Protein AF-A0AAD9B077-F1 (afdb_monomer)

Solvent-accessible surface area (backbone atoms only — not comparable to full-atom values): 6972 Å² total; per-resid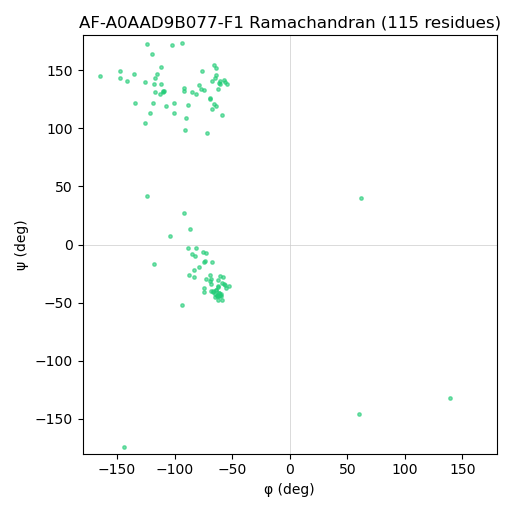ue (Å²): 143,66,76,71,60,68,63,50,51,61,56,52,50,54,55,53,58,60,60,71,69,58,76,75,73,78,82,75,63,82,69,50,85,52,94,64,16,47,59,31,42,51,54,46,48,41,51,50,50,46,76,70,44,92,56,69,49,24,44,37,79,72,44,77,80,40,64,47,77,44,81,50,101,92,52,56,50,57,39,40,30,36,34,31,34,26,26,70,36,43,50,88,45,86,68,55,50,88,81,40,54,72,38,51,68,92,75,67,43,55,75,44,81,47,76,49,112

Foldseek 3Di:
DVVVVVVVVVVVVVVVVVVVPQPDDPDQDDQALDPCNQVSVLVVVLQVCLVPDPWFARKDFDDFPDWDWAADPPGTDIKTWTKIKGFPHISPRSDDSVPTHGDDVVNVIDIDTDIDD

Sequence (117 aa):
MYLSIMKGLPTLLLLCSTALLCSAAPAVEPVTCSEDGGAAAARMAAHHIDENHDHGYKFKLSEIKGNKVEKVDDGCEIELQLELMETKCHNINPMHFEDCMIREETDRAVMANCSLG

InterPro domains:
  IPR046350 Cystatin superfamily [SSF54403] (29-115)
  IPR050735 Kininogen/Fetuin/Histidine-rich Glycoprotein [PTHR13814] (6-115)

Structure (mmCIF, N/CA/C/O backbone):
data_AF-A0AAD9B077-F1
#
_entry.id   AF-A0AAD9B077-F1
#
loop_
_atom_site.group_PDB
_atom_site.id
_atom_site.type_symbol
_atom_site.label_atom_id
_atom_site.label_alt_id
_atom_site.label_comp_id
_atom_site.label_asym_id
_atom_site.label_entity_id
_atom_site.label_seq_id
_atom_site.pdbx_PDB_ins_code
_atom_site.Cartn_x
_atom_site.Cartn_y
_atom_site.Cartn_z
_atom_site.occupancy
_atom_site.B_iso_or_equiv
_atom_site.auth_seq_id
_atom_site.auth_comp_id
_atom_site.auth_asym_id
_atom_site.auth_atom_id
_atom_site.pdbx_PDB_model_num
ATOM 1 N N . MET A 1 1 ? 23.500 -51.661 2.114 1.00 43.94 1 MET A N 1
ATOM 2 C CA . MET A 1 1 ? 22.444 -50.848 2.759 1.00 43.94 1 MET A CA 1
ATOM 3 C C . MET A 1 1 ? 22.912 -49.420 3.115 1.00 43.94 1 MET A C 1
ATOM 5 O O . MET A 1 1 ? 22.383 -48.832 4.035 1.00 43.94 1 MET A O 1
ATOM 9 N N . TYR A 1 2 ? 23.863 -48.820 2.382 1.00 49.66 2 TYR A N 1
ATOM 10 C CA . TYR A 1 2 ? 24.242 -47.395 2.541 1.00 49.66 2 TYR A CA 1
ATOM 11 C C . TYR A 1 2 ? 23.989 -46.567 1.266 1.00 49.66 2 TYR A C 1
ATOM 13 O O . TYR A 1 2 ? 23.904 -45.345 1.311 1.00 49.66 2 TYR A O 1
ATOM 21 N N . LEU A 1 3 ? 23.805 -47.233 0.119 1.00 46.50 3 LEU A N 1
ATOM 22 C CA . LEU A 1 3 ? 23.712 -46.592 -1.195 1.00 46.50 3 LEU A CA 1
ATOM 23 C C . LEU A 1 3 ? 22.337 -45.953 -1.487 1.00 46.50 3 LEU A C 1
ATOM 25 O O . LEU A 1 3 ? 22.243 -45.082 -2.345 1.00 46.50 3 LEU A O 1
ATOM 29 N N . SER A 1 4 ? 21.279 -46.350 -0.768 1.00 50.38 4 SER A N 1
ATOM 30 C CA . SER A 1 4 ? 19.931 -45.770 -0.921 1.00 50.38 4 SER A CA 1
ATOM 31 C C . SER A 1 4 ? 19.738 -44.473 -0.127 1.00 50.38 4 SER A C 1
ATOM 33 O O . SER A 1 4 ? 18.891 -43.665 -0.488 1.00 50.38 4 SER A O 1
ATOM 35 N N . ILE A 1 5 ? 20.542 -44.242 0.919 1.00 53.31 5 ILE A N 1
ATOM 36 C CA . ILE A 1 5 ? 20.448 -43.047 1.778 1.00 53.31 5 ILE A CA 1
ATOM 37 C C . ILE A 1 5 ? 21.007 -41.815 1.042 1.00 53.31 5 ILE A C 1
ATOM 39 O O . ILE A 1 5 ? 20.436 -40.730 1.105 1.00 53.31 5 ILE A O 1
ATOM 43 N N . MET A 1 6 ? 22.073 -41.992 0.252 1.00 55.28 6 MET A N 1
ATOM 44 C CA . MET A 1 6 ? 22.747 -40.895 -0.464 1.00 55.28 6 MET A CA 1
ATOM 45 C C . MET A 1 6 ? 21.974 -40.346 -1.673 1.00 55.28 6 MET A C 1
ATOM 47 O O . MET A 1 6 ? 22.317 -39.279 -2.168 1.00 55.28 6 MET A O 1
ATOM 51 N N . LYS A 1 7 ? 20.944 -41.052 -2.163 1.00 55.19 7 LYS A N 1
ATOM 52 C CA . LYS A 1 7 ? 20.111 -40.592 -3.290 1.00 55.19 7 LYS A CA 1
ATOM 53 C C . LYS A 1 7 ? 18.934 -39.719 -2.858 1.00 55.19 7 LYS A C 1
ATOM 55 O O . LYS A 1 7 ? 18.495 -38.901 -3.652 1.00 55.19 7 LYS A O 1
ATOM 60 N N . GLY A 1 8 ? 18.453 -39.874 -1.623 1.00 54.88 8 GLY A N 1
ATOM 61 C CA . GLY A 1 8 ? 17.372 -39.047 -1.072 1.00 54.88 8 GLY A CA 1
ATOM 62 C C . GLY A 1 8 ? 17.859 -37.714 -0.505 1.00 54.88 8 GLY A C 1
ATOM 63 O O . GLY A 1 8 ? 17.123 -36.735 -0.533 1.00 54.88 8 GLY A O 1
ATOM 64 N N . LEU A 1 9 ? 19.113 -37.654 -0.043 1.00 60.12 9 LEU A N 1
ATOM 65 C CA . LEU A 1 9 ? 19.728 -36.445 0.506 1.00 60.12 9 LEU A CA 1
ATOM 66 C C . LEU A 1 9 ? 19.769 -35.255 -0.479 1.00 60.12 9 LEU A C 1
ATOM 68 O O . LEU A 1 9 ? 19.347 -34.173 -0.079 1.00 60.12 9 LEU A O 1
ATOM 72 N N . PRO A 1 10 ? 20.205 -35.399 -1.750 1.00 62.78 10 PRO A N 1
ATOM 73 C CA . PRO A 1 10 ? 20.200 -34.279 -2.692 1.00 62.78 10 PRO A CA 1
ATOM 74 C C . PRO A 1 10 ? 18.782 -33.842 -3.076 1.00 62.78 10 PRO A C 1
ATOM 76 O O . PRO A 1 10 ? 18.544 -32.653 -3.252 1.00 62.78 10 PRO A O 1
ATOM 79 N N . THR A 1 11 ? 17.825 -34.772 -3.161 1.00 63.56 11 THR A N 1
ATOM 80 C CA . THR A 1 11 ? 16.416 -34.455 -3.448 1.00 63.56 11 THR A CA 1
ATOM 81 C C . THR A 1 11 ? 15.763 -33.704 -2.287 1.00 63.56 11 THR A C 1
ATOM 83 O O . THR A 1 11 ? 15.040 -32.737 -2.509 1.00 63.56 11 THR A O 1
ATOM 86 N N . LEU A 1 12 ? 16.065 -34.106 -1.049 1.00 60.75 12 LEU A N 1
ATOM 87 C CA . LEU A 1 12 ? 15.615 -33.430 0.167 1.00 60.75 12 LEU A CA 1
ATOM 88 C C . LEU A 1 12 ? 16.241 -32.033 0.300 1.00 60.75 12 LEU A C 1
ATOM 90 O O . LEU A 1 12 ? 15.542 -31.082 0.636 1.00 60.75 12 LEU A O 1
ATOM 94 N N . LEU A 1 13 ? 17.532 -31.894 -0.023 1.00 62.56 13 LEU A N 1
ATOM 95 C CA . LEU A 1 13 ? 18.219 -30.601 -0.068 1.00 62.56 13 LEU A CA 1
ATOM 96 C C . LEU A 1 13 ? 17.596 -29.664 -1.114 1.00 62.56 13 LEU A C 1
ATOM 98 O O . LEU A 1 13 ? 17.336 -28.511 -0.790 1.00 62.56 13 LEU A O 1
ATOM 102 N N . LEU A 1 14 ? 17.284 -30.160 -2.320 1.00 61.06 14 LEU A N 1
ATOM 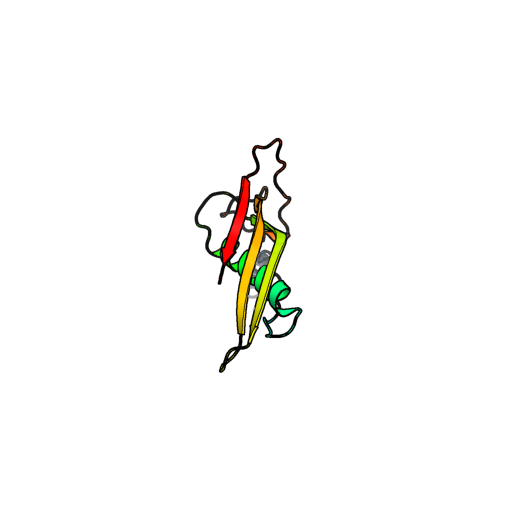103 C CA . LEU A 1 14 ? 16.607 -29.378 -3.366 1.00 61.06 14 LEU A CA 1
ATOM 104 C C . LEU A 1 14 ? 15.217 -28.882 -2.927 1.00 61.06 14 LEU A C 1
ATOM 106 O O . LEU A 1 14 ? 14.888 -27.720 -3.151 1.00 61.06 14 LEU A O 1
ATOM 110 N N . LEU A 1 15 ? 14.422 -29.735 -2.274 1.00 60.62 15 LEU A N 1
ATOM 111 C CA . LEU A 1 15 ? 13.099 -29.370 -1.747 1.00 60.62 15 LEU A CA 1
ATOM 112 C C . LEU A 1 15 ? 13.196 -28.338 -0.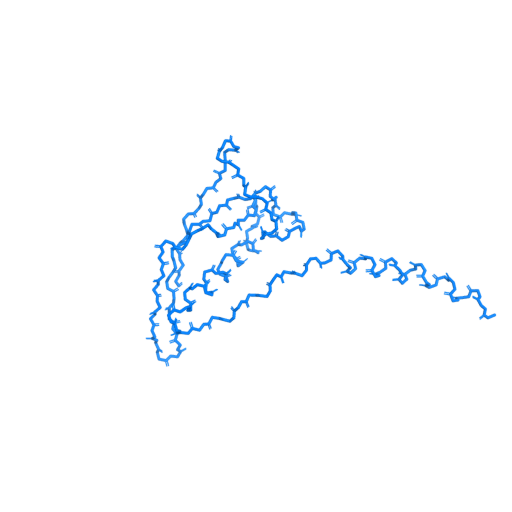607 1.00 60.62 15 LEU A C 1
ATOM 114 O O . LEU A 1 15 ? 12.420 -27.382 -0.566 1.00 60.62 15 LEU A O 1
ATOM 118 N N . CYS A 1 16 ? 14.185 -28.467 0.285 1.00 60.22 16 CYS A N 1
ATOM 119 C CA . CYS A 1 16 ? 14.451 -27.464 1.322 1.00 60.22 16 CYS A CA 1
ATOM 120 C C . CYS A 1 16 ? 14.873 -26.112 0.732 1.00 60.22 16 CYS A C 1
ATOM 122 O O . CYS A 1 16 ? 14.423 -25.075 1.218 1.00 60.22 16 CYS A O 1
ATOM 124 N N . SER A 1 17 ? 15.688 -26.102 -0.330 1.00 59.22 17 SER A N 1
ATOM 125 C CA . SER A 1 17 ? 16.069 -24.863 -1.016 1.00 59.22 17 SER A CA 1
ATOM 126 C C . SER A 1 17 ? 14.861 -24.145 -1.618 1.00 59.22 17 SER A C 1
ATOM 128 O O . SER A 1 17 ? 14.801 -22.926 -1.534 1.00 59.22 17 SER A O 1
ATOM 130 N N . THR A 1 18 ? 13.866 -24.865 -2.153 1.00 55.34 18 THR A N 1
ATOM 131 C CA . THR A 1 18 ? 12.641 -24.226 -2.670 1.00 55.34 18 THR A CA 1
ATOM 132 C C . THR A 1 18 ? 11.760 -23.619 -1.577 1.00 55.34 18 THR A C 1
ATOM 134 O O . THR A 1 18 ? 11.134 -22.592 -1.815 1.00 55.34 18 THR A O 1
ATOM 137 N N . ALA A 1 19 ? 11.748 -24.191 -0.368 1.00 57.19 19 ALA A N 1
ATOM 138 C CA . ALA A 1 19 ? 10.962 -23.658 0.750 1.00 57.19 19 ALA A CA 1
ATOM 139 C C . ALA A 1 19 ? 11.558 -22.358 1.331 1.00 57.19 19 ALA A C 1
ATOM 141 O O . ALA A 1 19 ? 10.820 -21.503 1.807 1.00 57.19 19 ALA A O 1
ATOM 142 N N . LEU A 1 20 ? 12.884 -22.189 1.259 1.00 55.56 20 LEU A N 1
ATOM 143 C CA . LEU A 1 20 ? 13.601 -21.004 1.756 1.00 55.56 20 LEU A CA 1
ATOM 144 C C . LEU A 1 20 ? 13.441 -19.753 0.875 1.00 55.56 20 LEU A C 1
ATOM 146 O O . LEU A 1 20 ? 13.758 -18.661 1.335 1.00 55.56 20 LEU A O 1
ATOM 150 N N . LEU A 1 21 ? 12.960 -19.889 -0.368 1.00 54.66 21 LEU A N 1
ATOM 151 C CA . LEU A 1 21 ? 12.634 -18.747 -1.235 1.00 54.66 21 LEU A CA 1
ATOM 152 C C . LEU A 1 21 ? 11.194 -18.245 -1.064 1.00 54.66 21 LEU A C 1
ATOM 154 O O . LEU A 1 21 ? 10.824 -17.254 -1.694 1.00 54.66 21 LEU A O 1
ATOM 158 N N . CYS A 1 22 ? 10.379 -18.890 -0.225 1.00 54.66 22 CYS A N 1
ATOM 159 C CA . CYS A 1 22 ? 9.090 -18.328 0.152 1.00 54.66 22 CYS A CA 1
ATOM 160 C C . CYS A 1 22 ? 9.356 -17.146 1.091 1.00 54.66 22 CYS A C 1
ATOM 162 O O . CYS A 1 22 ? 9.568 -17.336 2.287 1.00 54.66 22 CYS A O 1
ATOM 164 N N . SER A 1 23 ? 9.378 -15.929 0.542 1.00 58.50 23 SER A N 1
ATOM 165 C CA . SER A 1 23 ? 9.263 -14.729 1.367 1.00 58.50 23 SER A CA 1
ATOM 166 C C . SER A 1 23 ? 7.932 -14.835 2.104 1.00 58.50 23 SER A C 1
ATOM 168 O O . SER A 1 23 ? 6.875 -14.860 1.472 1.00 58.50 23 SER A O 1
ATOM 170 N N . ALA A 1 24 ? 7.975 -15.018 3.423 1.00 61.16 24 ALA A N 1
ATOM 171 C CA . ALA A 1 24 ? 6.770 -14.939 4.224 1.00 61.16 24 ALA A CA 1
ATOM 172 C C . ALA A 1 24 ? 6.324 -13.478 4.186 1.00 61.16 24 ALA A C 1
ATOM 174 O O . ALA A 1 24 ? 7.068 -12.605 4.634 1.00 61.16 24 ALA A O 1
ATOM 175 N N . ALA A 1 25 ? 5.142 -13.219 3.623 1.00 64.81 25 ALA A N 1
ATOM 176 C CA . ALA A 1 25 ? 4.533 -11.907 3.741 1.00 64.81 25 ALA A CA 1
ATOM 177 C C . ALA A 1 25 ? 4.434 -11.550 5.239 1.00 64.81 25 ALA A C 1
ATOM 179 O O . ALA A 1 25 ? 4.140 -12.430 6.063 1.00 64.81 25 ALA A O 1
ATOM 180 N N . PRO A 1 26 ? 4.738 -10.302 5.618 1.00 67.94 26 PRO A N 1
ATOM 181 C CA . PRO A 1 26 ? 4.607 -9.848 6.989 1.00 67.94 26 PRO A CA 1
ATOM 182 C C . PRO A 1 26 ? 3.171 -10.060 7.472 1.00 67.94 26 PRO A C 1
ATOM 184 O O . PRO A 1 26 ? 2.205 -9.875 6.734 1.00 67.94 26 PRO A O 1
ATOM 187 N N . ALA A 1 27 ? 3.028 -10.493 8.725 1.00 71.31 27 ALA A N 1
ATOM 188 C CA . ALA A 1 27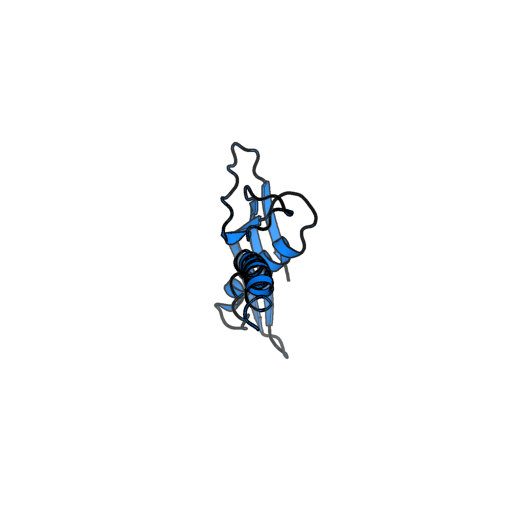 ? 1.714 -10.723 9.305 1.00 71.31 27 ALA A CA 1
ATOM 189 C C . ALA A 1 27 ? 0.961 -9.391 9.423 1.00 71.31 27 ALA A C 1
ATOM 191 O O . ALA A 1 27 ? 1.422 -8.474 10.105 1.00 71.31 27 ALA A O 1
ATOM 192 N N . VAL A 1 28 ? -0.203 -9.300 8.778 1.00 78.44 28 VAL A N 1
ATOM 193 C CA . VAL A 1 28 ? -1.094 -8.145 8.911 1.00 78.44 28 VAL A CA 1
ATOM 194 C C . VAL A 1 28 ? -1.675 -8.138 10.325 1.00 78.44 28 VAL A C 1
ATOM 196 O O . VAL A 1 28 ? -2.227 -9.136 10.792 1.00 78.44 28 VAL A O 1
ATOM 199 N N . GLU A 1 29 ? -1.524 -7.016 11.024 1.00 85.56 29 GLU A N 1
ATOM 200 C CA . GLU A 1 29 ? -2.057 -6.848 12.375 1.00 85.56 29 GLU A CA 1
ATOM 201 C C . GLU A 1 29 ? -3.599 -6.918 12.387 1.00 85.56 29 GLU A C 1
ATOM 203 O O . GLU A 1 29 ? -4.241 -6.455 11.438 1.00 85.56 29 GLU A O 1
ATOM 208 N N . PRO A 1 30 ? -4.221 -7.464 13.450 1.00 88.44 30 PRO A N 1
ATOM 209 C CA . PRO A 1 30 ? -5.676 -7.502 13.563 1.00 88.44 30 PRO A CA 1
ATOM 210 C C . PRO A 1 30 ? -6.290 -6.099 13.557 1.00 88.44 30 PRO A C 1
ATOM 212 O O . PRO A 1 30 ? -5.807 -5.200 14.243 1.00 88.44 30 PRO A O 1
ATOM 215 N N . VAL A 1 31 ? -7.400 -5.932 12.839 1.00 92.19 31 VAL A N 1
ATOM 216 C CA . VAL A 1 31 ? -8.183 -4.690 12.858 1.00 92.19 31 VAL A CA 1
ATOM 217 C C . VAL A 1 31 ? -9.093 -4.679 14.080 1.00 92.19 31 VAL A C 1
ATOM 219 O O . VAL A 1 31 ? -9.826 -5.634 14.340 1.00 92.19 31 VAL A O 1
ATOM 222 N N . THR A 1 32 ? -9.046 -3.584 14.829 1.00 92.19 32 THR A N 1
ATOM 223 C CA . THR A 1 32 ? -9.860 -3.340 16.021 1.00 92.19 32 THR A CA 1
ATOM 224 C C . THR A 1 32 ? -10.724 -2.095 15.830 1.00 92.19 32 THR A C 1
ATOM 226 O O . THR A 1 32 ? -10.459 -1.260 14.974 1.00 92.19 32 THR A O 1
ATOM 229 N N . CYS A 1 33 ? -11.747 -1.931 16.669 1.00 92.56 33 CYS A N 1
ATOM 230 C CA . CYS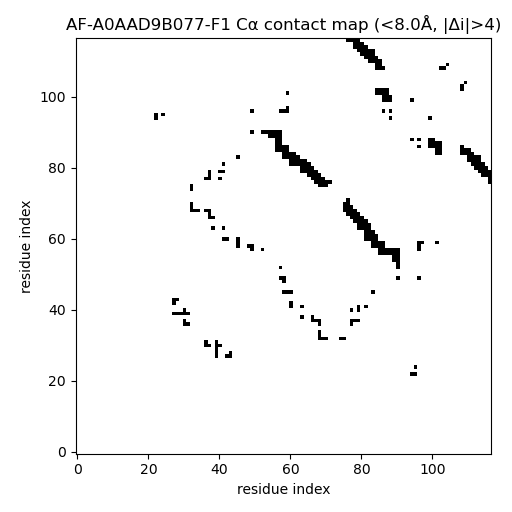 A 1 33 ? -12.604 -0.737 16.676 1.00 92.56 33 CYS A CA 1
ATOM 231 C C . CYS A 1 33 ? -12.118 0.352 17.649 1.00 92.56 33 CYS A C 1
ATOM 233 O O . CYS A 1 33 ? -12.923 1.097 18.221 1.00 92.56 33 CYS A O 1
ATOM 235 N N . SER A 1 34 ? -10.813 0.385 17.914 1.00 88.44 34 SER A N 1
ATOM 236 C CA . SER A 1 34 ? -10.133 1.436 18.676 1.00 88.44 34 SER A CA 1
ATOM 237 C C . SER A 1 34 ? -9.574 2.510 17.738 1.00 88.44 34 SER A C 1
ATOM 239 O O . SER A 1 34 ? -9.653 2.385 16.519 1.00 88.44 34 SER A O 1
ATOM 241 N N . GLU A 1 35 ? -9.042 3.598 18.298 1.00 76.88 35 GLU A N 1
ATOM 242 C CA . GLU A 1 35 ? -8.527 4.742 17.524 1.00 76.88 35 GLU A CA 1
ATOM 243 C C . GLU A 1 35 ? -7.376 4.363 16.569 1.00 76.88 35 GLU A C 1
ATOM 245 O O . GLU A 1 35 ? -7.200 4.983 15.526 1.00 76.88 35 GLU A O 1
ATOM 250 N N . ASP A 1 36 ? -6.618 3.312 16.885 1.00 84.50 36 ASP A N 1
ATOM 251 C CA . ASP A 1 36 ? -5.557 2.731 16.053 1.00 84.50 36 ASP A CA 1
ATOM 252 C C . ASP A 1 36 ? -6.070 1.765 14.968 1.00 84.50 36 ASP A C 1
ATOM 254 O O . ASP A 1 36 ? -5.322 1.412 14.049 1.00 84.50 36 ASP A O 1
ATOM 258 N N . GLY A 1 37 ? -7.354 1.397 15.015 1.00 90.81 37 GLY A N 1
ATOM 259 C CA . GLY A 1 37 ? -8.005 0.496 14.066 1.00 90.81 37 GLY A CA 1
ATOM 260 C C . GLY A 1 37 ? -7.874 0.944 12.614 1.00 90.81 37 GLY A C 1
ATOM 261 O O . GLY A 1 37 ? -7.625 0.125 11.731 1.00 90.81 37 GLY A O 1
ATOM 262 N N . GLY A 1 38 ? -7.936 2.258 12.371 1.00 93.38 38 GLY A N 1
ATOM 263 C CA . GLY A 1 38 ? -7.757 2.837 11.039 1.00 93.38 38 GLY A CA 1
ATOM 264 C C . GLY A 1 38 ? -6.372 2.568 10.441 1.00 93.38 38 GLY A C 1
ATOM 265 O O . GLY A 1 38 ? -6.255 2.322 9.243 1.00 93.38 38 GLY A O 1
ATOM 266 N N . ALA A 1 39 ? -5.316 2.544 11.259 1.00 93.56 39 ALA A N 1
ATOM 267 C CA . ALA A 1 39 ? -3.963 2.270 10.776 1.00 93.56 39 ALA A CA 1
ATOM 268 C C . ALA A 1 39 ? -3.765 0.784 10.435 1.00 93.56 39 ALA A C 1
ATOM 270 O O . ALA A 1 39 ? -3.147 0.467 9.416 1.00 93.56 39 ALA A O 1
ATOM 271 N N . ALA A 1 40 ? -4.303 -0.122 11.259 1.00 93.75 40 ALA A N 1
ATOM 272 C CA . ALA A 1 40 ? -4.307 -1.555 10.958 1.00 93.75 40 ALA A CA 1
ATOM 273 C C . ALA A 1 40 ? -5.122 -1.846 9.688 1.00 93.75 40 ALA A C 1
ATOM 275 O O . ALA A 1 40 ? -4.653 -2.559 8.799 1.00 93.75 40 ALA A O 1
ATOM 276 N N . ALA A 1 41 ? -6.291 -1.211 9.551 1.00 95.06 41 ALA A N 1
ATOM 277 C CA . ALA A 1 41 ? -7.143 -1.340 8.376 1.00 95.06 41 ALA A CA 1
ATOM 278 C C . ALA A 1 41 ? -6.461 -0.791 7.115 1.00 95.06 41 ALA A C 1
ATOM 280 O O . ALA A 1 41 ? -6.532 -1.423 6.068 1.00 95.06 41 ALA A O 1
ATOM 281 N N . ALA A 1 42 ? -5.727 0.322 7.207 1.00 95.44 42 ALA A N 1
ATOM 282 C CA . ALA A 1 42 ? -4.951 0.859 6.089 1.00 95.44 42 ALA A CA 1
ATOM 283 C C . ALA A 1 42 ? -3.856 -0.101 5.600 1.00 95.44 42 ALA A C 1
ATOM 285 O O . ALA A 1 42 ? -3.682 -0.264 4.392 1.00 95.44 42 ALA A O 1
ATOM 286 N N . ARG A 1 43 ? -3.137 -0.769 6.514 1.00 94.25 43 ARG A N 1
ATOM 287 C CA . ARG A 1 43 ? -2.143 -1.797 6.148 1.00 94.25 43 ARG A CA 1
ATOM 288 C C . ARG A 1 43 ? -2.802 -3.007 5.492 1.00 94.25 43 ARG A C 1
ATOM 290 O O . ARG A 1 43 ? -2.338 -3.462 4.451 1.00 94.25 43 ARG A O 1
ATOM 297 N N . MET A 1 44 ? -3.905 -3.481 6.068 1.00 94.19 44 MET A N 1
ATOM 298 C CA . MET A 1 44 ? -4.695 -4.576 5.506 1.00 94.19 44 MET A CA 1
ATOM 299 C C . MET A 1 44 ? -5.224 -4.240 4.109 1.00 94.19 44 MET A C 1
ATOM 301 O O . MET A 1 44 ? -5.120 -5.055 3.198 1.00 94.19 44 MET A O 1
ATOM 305 N N . ALA A 1 45 ? -5.736 -3.024 3.925 1.00 95.12 45 ALA A N 1
ATOM 306 C CA . ALA A 1 45 ? -6.220 -2.530 2.647 1.00 95.12 45 ALA A CA 1
ATOM 307 C C . ALA A 1 45 ? -5.102 -2.450 1.601 1.00 95.12 45 ALA A C 1
ATOM 309 O O . ALA A 1 45 ? -5.299 -2.885 0.472 1.00 95.12 45 ALA A O 1
ATOM 310 N N . ALA A 1 46 ? -3.921 -1.943 1.968 1.00 94.69 46 ALA A N 1
ATOM 311 C CA . ALA A 1 46 ? -2.772 -1.899 1.066 1.00 94.69 46 ALA A CA 1
ATOM 312 C C . ALA A 1 46 ? -2.334 -3.306 0.626 1.00 94.69 46 ALA A C 1
ATOM 314 O O . ALA A 1 46 ? -2.085 -3.516 -0.559 1.00 94.69 46 ALA A O 1
ATOM 315 N N . HIS A 1 47 ? -2.314 -4.272 1.552 1.00 94.12 47 HIS A N 1
ATOM 316 C CA . HIS A 1 47 ? -2.025 -5.673 1.237 1.00 94.12 47 HIS A CA 1
ATOM 317 C C . HIS A 1 47 ? -3.068 -6.263 0.282 1.00 94.12 47 HIS A C 1
ATOM 319 O O . HIS A 1 47 ? -2.712 -6.832 -0.743 1.00 94.12 47 HIS A O 1
ATOM 325 N N . HIS A 1 48 ? -4.357 -6.057 0.571 1.00 93.38 48 HIS A N 1
ATOM 326 C CA . HIS A 1 48 ? -5.446 -6.516 -0.289 1.00 93.38 48 HIS A CA 1
ATOM 327 C C . HIS A 1 48 ? -5.359 -5.913 -1.697 1.00 93.38 48 HIS A C 1
ATOM 329 O O . HIS A 1 48 ? -5.522 -6.617 -2.687 1.00 93.38 48 HIS A O 1
ATOM 335 N N . ILE A 1 49 ? -5.054 -4.618 -1.809 1.00 93.06 49 ILE A N 1
ATOM 336 C CA . ILE A 1 49 ? -4.878 -3.954 -3.105 1.00 93.06 49 ILE A CA 1
ATOM 337 C C . ILE A 1 49 ? -3.712 -4.572 -3.885 1.00 93.06 49 ILE A C 1
ATOM 339 O O . ILE A 1 49 ? -3.874 -4.823 -5.077 1.00 93.06 49 ILE A O 1
ATOM 343 N N . ASP A 1 50 ? -2.567 -4.836 -3.245 1.00 92.56 50 ASP A N 1
ATOM 344 C CA . ASP A 1 50 ? -1.419 -5.459 -3.919 1.00 92.56 50 ASP A CA 1
ATOM 345 C C . ASP A 1 50 ? -1.722 -6.895 -4.377 1.00 92.56 50 ASP A C 1
ATOM 347 O O . ASP A 1 50 ? -1.413 -7.260 -5.511 1.00 92.56 50 ASP A O 1
ATOM 351 N N . GLU A 1 51 ? -2.386 -7.695 -3.536 1.00 90.38 51 GLU A N 1
ATOM 352 C CA . GLU A 1 51 ? -2.748 -9.085 -3.847 1.00 90.38 51 GLU A CA 1
ATOM 353 C C . GLU A 1 51 ? -3.807 -9.209 -4.946 1.00 90.38 51 GLU A C 1
ATOM 355 O O . GLU A 1 51 ? -3.834 -10.204 -5.672 1.00 90.38 51 GLU A O 1
ATOM 360 N N . ASN A 1 52 ? -4.687 -8.214 -5.067 1.00 91.88 52 ASN A N 1
ATOM 361 C CA . ASN A 1 52 ? -5.808 -8.224 -6.003 1.00 91.88 52 ASN A CA 1
ATOM 362 C C . ASN A 1 52 ? -5.578 -7.343 -7.244 1.00 91.88 52 ASN A C 1
ATOM 364 O O . ASN A 1 52 ? -6.493 -7.175 -8.055 1.00 91.88 52 ASN A O 1
ATOM 368 N N . HIS A 1 53 ? -4.375 -6.790 -7.427 1.00 89.25 53 HIS A N 1
ATOM 369 C CA . HIS A 1 53 ? -4.015 -6.031 -8.622 1.00 89.25 53 HIS A CA 1
ATOM 370 C C . HIS A 1 53 ? -3.410 -6.925 -9.722 1.00 89.25 53 HIS A C 1
ATOM 372 O O . HIS A 1 53 ? -2.264 -7.371 -9.662 1.00 89.25 53 HIS A O 1
ATOM 378 N N . ASP A 1 54 ? -4.170 -7.138 -10.798 1.00 90.31 54 ASP A N 1
ATOM 379 C CA . ASP A 1 54 ? -3.823 -8.117 -11.844 1.00 90.31 54 ASP A CA 1
ATOM 380 C C . ASP A 1 54 ? -2.803 -7.645 -12.898 1.00 90.31 54 ASP A C 1
ATOM 382 O O . ASP A 1 54 ? -2.431 -8.408 -13.795 1.00 90.31 54 ASP A O 1
ATOM 386 N N . HIS A 1 55 ? -2.338 -6.399 -12.849 1.00 92.44 55 HIS A N 1
ATOM 387 C CA . HIS A 1 55 ? -1.416 -5.857 -13.856 1.00 92.44 55 HIS A CA 1
ATOM 388 C C . HIS A 1 55 ? -0.391 -4.907 -13.237 1.00 92.44 55 HIS A C 1
ATOM 390 O O . HIS A 1 55 ? -0.278 -4.829 -12.027 1.00 92.44 55 HIS A O 1
ATOM 396 N N . GLY A 1 56 ? 0.424 -4.253 -14.066 1.00 93.56 56 GLY A N 1
ATOM 397 C CA . GLY A 1 56 ? 1.285 -3.158 -13.629 1.00 93.56 56 GLY A CA 1
ATOM 398 C C . GLY A 1 56 ? 2.308 -3.521 -12.551 1.00 93.56 56 GLY A C 1
ATOM 399 O O . GLY A 1 56 ? 2.897 -4.607 -12.531 1.00 93.56 56 GLY A O 1
ATOM 400 N N . TYR A 1 57 ? 2.561 -2.547 -11.688 1.00 95.38 57 TYR A N 1
ATOM 401 C CA . TYR A 1 57 ? 3.541 -2.627 -10.621 1.00 95.38 57 TYR A CA 1
ATOM 402 C C . TYR A 1 57 ? 2.842 -2.651 -9.267 1.00 95.38 57 TYR A C 1
ATOM 404 O O . TYR A 1 57 ? 1.747 -2.126 -9.094 1.00 95.38 57 TYR A O 1
ATOM 412 N N . LYS A 1 58 ? 3.510 -3.274 -8.304 1.00 95.94 58 LYS A N 1
ATOM 413 C CA . LYS A 1 58 ? 3.078 -3.369 -6.915 1.00 95.94 58 LYS A CA 1
ATOM 414 C C . LYS A 1 58 ? 3.025 -1.995 -6.268 1.00 95.94 58 LYS A C 1
ATOM 416 O O . LYS A 1 58 ? 3.831 -1.129 -6.625 1.00 95.94 58 LYS A O 1
ATOM 421 N N . PHE A 1 59 ? 2.153 -1.820 -5.284 1.00 95.88 59 PHE A N 1
ATOM 422 C CA . PHE A 1 59 ? 1.951 -0.545 -4.594 1.00 95.88 59 PHE A CA 1
ATOM 423 C C . PHE A 1 59 ? 2.349 -0.627 -3.121 1.00 95.88 59 PHE A C 1
ATOM 425 O O . PHE A 1 59 ? 2.169 -1.649 -2.473 1.00 95.88 59 PHE A O 1
ATOM 432 N N . LYS A 1 60 ? 2.865 0.477 -2.573 1.00 94.75 60 LYS A N 1
ATOM 433 C CA . LYS A 1 60 ? 3.113 0.647 -1.134 1.00 94.75 60 LYS A CA 1
ATOM 434 C C . LYS A 1 60 ? 2.262 1.779 -0.584 1.00 94.75 60 LYS A C 1
ATOM 436 O O . LYS A 1 60 ? 2.109 2.808 -1.239 1.00 94.75 60 LYS A O 1
ATOM 441 N N . LEU A 1 61 ? 1.773 1.611 0.642 1.00 95.62 61 LEU A N 1
ATOM 442 C CA . LEU A 1 61 ? 1.150 2.696 1.393 1.00 95.62 61 LEU A CA 1
ATOM 443 C C . LEU A 1 61 ? 2.188 3.792 1.676 1.00 95.62 61 LEU A C 1
ATOM 445 O O . LEU A 1 61 ? 3.197 3.530 2.329 1.00 95.62 61 LEU A O 1
ATOM 449 N N . SER A 1 62 ? 1.930 4.995 1.168 1.00 94.62 62 SER A N 1
ATOM 450 C CA . SER A 1 62 ? 2.734 6.198 1.408 1.00 94.62 62 SER A CA 1
ATOM 451 C C . SER A 1 62 ? 2.167 6.988 2.581 1.00 94.62 62 SER A C 1
ATOM 453 O O . SER A 1 62 ? 2.870 7.265 3.552 1.00 94.62 62 SER A O 1
ATOM 455 N N . GLU A 1 63 ? 0.866 7.287 2.529 1.00 95.50 63 GLU A N 1
ATOM 456 C CA . GLU A 1 63 ? 0.205 8.121 3.528 1.00 95.50 63 GLU A CA 1
ATOM 457 C C . GLU A 1 63 ? -1.253 7.698 3.746 1.00 95.50 63 GLU A C 1
ATOM 459 O O . GLU A 1 63 ? -1.972 7.351 2.808 1.00 95.50 63 GLU A O 1
ATOM 464 N N . ILE A 1 64 ? -1.712 7.772 4.997 1.00 96.44 64 ILE A N 1
ATOM 465 C CA . ILE A 1 64 ? -3.136 7.704 5.342 1.00 96.44 64 ILE A CA 1
ATOM 466 C C . ILE A 1 64 ? -3.655 9.142 5.353 1.00 96.44 64 ILE A C 1
ATOM 468 O O . ILE A 1 64 ? -3.476 9.862 6.334 1.00 96.44 64 ILE A O 1
ATOM 472 N N . LYS A 1 65 ? -4.288 9.569 4.258 1.00 96.56 65 LYS A N 1
ATOM 473 C CA . LYS A 1 65 ? -4.848 10.924 4.107 1.00 96.56 65 LYS A CA 1
ATOM 474 C C . LYS A 1 65 ? -6.065 11.150 5.003 1.00 96.56 65 LYS A C 1
ATOM 476 O O . LYS A 1 65 ? -6.350 12.281 5.388 1.00 96.56 65 LYS A O 1
ATOM 481 N N . GLY A 1 66 ? -6.775 10.078 5.343 1.00 93.81 66 GLY A N 1
ATOM 482 C CA . GLY A 1 66 ? -7.912 10.113 6.247 1.00 93.81 66 GLY A CA 1
ATOM 483 C C . GLY A 1 66 ? -8.278 8.720 6.732 1.00 93.81 66 GLY A C 1
ATOM 484 O O . GLY A 1 66 ? -8.152 7.740 6.000 1.00 93.81 66 GLY A O 1
ATOM 485 N N . ASN A 1 67 ? -8.729 8.639 7.977 1.00 94.00 67 ASN A N 1
ATOM 486 C CA . ASN A 1 67 ? -9.385 7.460 8.514 1.00 94.00 67 ASN A CA 1
ATOM 487 C C . ASN A 1 67 ? -10.526 7.905 9.432 1.00 94.00 67 ASN A C 1
ATOM 489 O O . ASN A 1 67 ? -10.392 8.893 10.159 1.00 94.00 67 ASN A O 1
ATOM 493 N N . LYS A 1 68 ? -11.650 7.197 9.375 1.00 93.88 68 LYS A N 1
ATOM 494 C CA . LYS A 1 68 ? -12.783 7.392 10.278 1.00 93.88 68 LYS A CA 1
ATOM 495 C C . LYS A 1 68 ? -13.241 6.022 10.746 1.00 93.88 68 LYS A C 1
ATOM 497 O O . LYS A 1 68 ? -13.589 5.187 9.925 1.00 93.88 68 LYS A O 1
ATOM 502 N N . VAL A 1 69 ? -13.231 5.813 12.059 1.00 93.69 69 VAL A N 1
ATOM 503 C CA . VAL A 1 69 ? -13.731 4.591 12.696 1.00 93.69 69 VAL A CA 1
ATOM 504 C C . VAL A 1 69 ? -15.045 4.923 13.389 1.00 93.69 69 VAL A C 1
ATOM 506 O O . VAL A 1 69 ? -15.079 5.758 14.294 1.00 93.69 69 VAL A O 1
ATOM 509 N N . GLU A 1 70 ? -16.124 4.269 12.980 1.00 93.50 70 GLU A N 1
ATOM 510 C CA . GLU A 1 70 ? -17.455 4.439 13.558 1.00 93.50 70 GLU A CA 1
ATOM 511 C C . GLU A 1 70 ? -17.929 3.113 14.147 1.00 93.50 70 GLU A C 1
ATOM 513 O O . GLU A 1 70 ? -17.981 2.101 13.458 1.00 93.50 70 GLU A O 1
ATOM 518 N N . LYS A 1 71 ? -18.247 3.094 15.446 1.00 93.44 71 LYS A N 1
ATOM 519 C CA . LYS A 1 71 ? -18.789 1.890 16.087 1.00 93.44 71 LYS A CA 1
ATOM 520 C C . LYS A 1 71 ? -20.239 1.689 15.665 1.00 93.44 71 LYS A C 1
ATOM 522 O O . LYS A 1 71 ? -21.040 2.614 15.774 1.00 93.44 71 LYS A O 1
ATOM 527 N N . VAL A 1 72 ? -20.566 0.4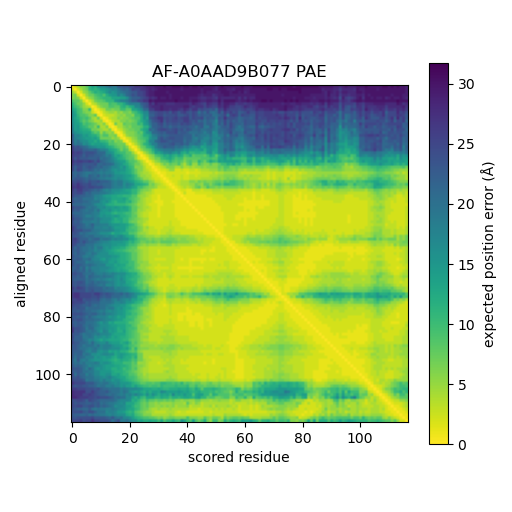63 15.281 1.00 93.25 72 VAL A N 1
ATOM 528 C CA . VAL A 1 72 ? -21.918 0.011 14.931 1.00 93.25 72 VAL A CA 1
ATOM 529 C C . VAL A 1 72 ? -22.298 -1.187 15.807 1.00 93.25 72 VAL A C 1
ATOM 531 O O . VAL A 1 72 ? -21.459 -1.691 16.556 1.00 93.25 72 VAL A O 1
ATOM 534 N N . ASP A 1 73 ? -23.553 -1.640 15.744 1.00 90.38 73 ASP A N 1
ATOM 535 C CA . ASP A 1 73 ? -24.093 -2.654 16.669 1.00 90.38 73 ASP A CA 1
ATOM 536 C C . ASP A 1 73 ? -23.240 -3.937 16.766 1.00 90.38 73 ASP A C 1
ATOM 538 O O . ASP A 1 73 ? -23.109 -4.493 17.856 1.00 90.38 73 ASP A O 1
ATOM 542 N N . ASP A 1 74 ? -22.626 -4.379 15.660 1.00 87.81 74 ASP A N 1
ATOM 543 C CA . ASP A 1 74 ? -21.796 -5.595 15.589 1.00 87.81 74 ASP A CA 1
ATOM 544 C C . ASP A 1 74 ? -20.369 -5.326 15.067 1.00 87.81 74 ASP A C 1
ATOM 546 O O . ASP A 1 74 ? -19.832 -6.060 14.239 1.00 87.81 74 ASP A O 1
ATOM 550 N N . GLY A 1 75 ? -19.745 -4.232 15.516 1.00 90.81 75 GLY A N 1
ATOM 551 C CA . GLY A 1 75 ? -18.345 -3.934 15.201 1.00 90.81 75 GLY A CA 1
ATOM 552 C C . GLY A 1 75 ? -18.095 -2.464 14.902 1.00 90.81 75 GLY A C 1
ATOM 553 O O . GLY A 1 75 ? -18.485 -1.579 15.667 1.00 90.81 75 GLY A O 1
ATOM 554 N N . CYS A 1 76 ? -17.393 -2.196 13.806 1.00 93.69 76 CYS A N 1
ATOM 555 C CA . CYS A 1 76 ? -17.144 -0.845 13.331 1.00 93.69 76 CYS A CA 1
ATOM 556 C C . CYS A 1 76 ? -17.062 -0.787 11.810 1.00 93.69 76 CYS A C 1
ATOM 558 O O . CYS A 1 76 ? -16.604 -1.726 11.162 1.00 93.69 76 CYS A O 1
ATOM 560 N N . GLU A 1 77 ? -17.475 0.352 11.275 1.00 93.12 77 GLU A N 1
ATOM 561 C CA . GLU A 1 77 ? -17.210 0.778 9.910 1.00 93.12 77 GLU A CA 1
ATOM 562 C C . GLU A 1 77 ? -15.924 1.610 9.911 1.00 93.12 77 GLU A C 1
ATOM 564 O O . GLU A 1 77 ? -15.709 2.437 10.807 1.00 93.12 77 GLU A O 1
ATOM 569 N N . ILE A 1 78 ? -15.035 1.349 8.951 1.00 94.62 78 ILE A N 1
ATOM 570 C CA . ILE A 1 78 ? -13.762 2.061 8.825 1.00 94.62 78 ILE A CA 1
ATOM 571 C C . ILE A 1 78 ? -13.660 2.628 7.415 1.00 94.62 78 ILE A C 1
ATOM 573 O O . ILE A 1 78 ? -13.353 1.909 6.468 1.00 94.62 78 ILE A O 1
ATOM 577 N N . GLU A 1 79 ? -13.854 3.937 7.297 1.00 95.00 79 GLU A N 1
ATOM 578 C CA . GLU A 1 79 ? -13.612 4.659 6.052 1.00 95.00 79 GLU A CA 1
ATOM 579 C C . GLU A 1 79 ? -12.129 5.047 5.974 1.00 95.00 79 GLU A C 1
ATOM 581 O O . GLU A 1 79 ? -11.572 5.615 6.921 1.00 95.00 79 GLU A O 1
ATOM 586 N N . LEU A 1 80 ? -11.485 4.775 4.838 1.00 96.69 80 LEU A N 1
ATOM 587 C CA . LEU A 1 80 ? -10.070 5.055 4.595 1.00 96.69 80 LEU A CA 1
ATOM 588 C C . LEU A 1 80 ? -9.882 5.897 3.338 1.00 96.69 80 LEU A C 1
ATOM 590 O O . LEU A 1 80 ? -10.496 5.640 2.305 1.00 96.69 80 LEU A O 1
ATOM 594 N N . GLN A 1 81 ? -8.963 6.856 3.416 1.00 97.12 81 GLN A N 1
ATOM 595 C CA . GLN A 1 81 ? -8.395 7.561 2.272 1.00 97.12 81 GLN A CA 1
ATOM 596 C C . GLN A 1 81 ? -6.885 7.344 2.286 1.00 97.12 81 GLN A C 1
ATOM 598 O O . GLN A 1 81 ? -6.193 7.797 3.202 1.00 97.12 81 GLN A O 1
ATOM 603 N N . LEU A 1 82 ? -6.380 6.624 1.290 1.00 97.50 82 LEU A N 1
ATOM 604 C CA . LEU A 1 82 ? -4.995 6.165 1.222 1.00 97.50 82 LEU A CA 1
ATOM 605 C C . LEU A 1 82 ? -4.301 6.770 0.008 1.00 97.50 82 LEU A C 1
ATOM 607 O O . LEU A 1 82 ? -4.867 6.792 -1.082 1.00 97.50 82 LEU A O 1
ATOM 611 N N . GLU A 1 83 ? -3.059 7.195 0.191 1.00 96.50 83 GLU A N 1
ATOM 612 C CA . GLU A 1 83 ? -2.135 7.463 -0.903 1.00 96.50 83 GLU A CA 1
ATOM 613 C C . GLU A 1 83 ? -1.188 6.273 -1.050 1.00 96.50 83 GLU A C 1
ATOM 615 O O . GLU A 1 83 ? -0.472 5.902 -0.112 1.00 96.50 83 GLU A O 1
ATOM 620 N N . LEU A 1 84 ? -1.192 5.676 -2.237 1.00 95.75 84 LEU A N 1
ATOM 621 C CA . LEU A 1 84 ? -0.333 4.562 -2.604 1.00 95.75 84 LEU A CA 1
ATOM 622 C C . LEU A 1 84 ? 0.679 5.006 -3.659 1.00 95.75 84 LEU A C 1
ATOM 624 O O . LEU A 1 84 ? 0.333 5.694 -4.622 1.00 95.75 84 LEU A O 1
ATOM 628 N N . MET A 1 85 ? 1.922 4.563 -3.501 1.00 95.38 85 MET A N 1
ATOM 629 C CA . MET A 1 85 ? 3.005 4.811 -4.448 1.00 95.38 85 MET A CA 1
ATOM 630 C C . MET A 1 85 ? 3.400 3.525 -5.163 1.00 95.38 85 MET A C 1
ATOM 632 O O . MET A 1 85 ? 3.624 2.487 -4.533 1.00 95.38 85 MET A O 1
ATOM 636 N N . GLU A 1 86 ? 3.507 3.608 -6.486 1.00 95.38 86 GLU A N 1
ATOM 637 C CA . GLU A 1 86 ? 4.002 2.524 -7.325 1.00 95.38 86 GLU A CA 1
ATOM 638 C C . GLU A 1 86 ? 5.450 2.151 -6.956 1.00 95.38 86 GLU A C 1
ATOM 640 O O . GLU A 1 86 ? 6.300 3.002 -6.675 1.00 95.38 86 GLU A O 1
ATOM 645 N N . THR A 1 87 ? 5.755 0.859 -6.969 1.00 95.88 87 THR A N 1
ATOM 646 C CA . THR A 1 87 ? 7.095 0.330 -6.707 1.00 95.88 87 THR A CA 1
ATOM 647 C C . THR A 1 87 ? 7.807 -0.071 -7.999 1.00 95.88 87 THR A C 1
ATOM 649 O O . THR A 1 87 ? 7.231 -0.134 -9.082 1.00 95.88 87 THR A O 1
ATOM 652 N N . LYS A 1 88 ? 9.096 -0.403 -7.905 1.00 95.88 88 LYS A N 1
ATOM 653 C CA . LYS A 1 88 ? 9.866 -0.959 -9.030 1.00 95.88 88 LYS A CA 1
ATOM 654 C C . LYS A 1 88 ? 9.537 -2.434 -9.316 1.00 95.88 88 LYS A C 1
ATOM 656 O O . LYS A 1 88 ? 10.024 -2.980 -10.305 1.00 95.88 88 LYS A O 1
ATOM 661 N N . CYS A 1 89 ? 8.728 -3.090 -8.484 1.00 95.31 89 CYS A N 1
ATOM 662 C CA . CYS A 1 89 ? 8.343 -4.485 -8.665 1.00 95.31 89 CYS A CA 1
ATOM 663 C C . CYS A 1 89 ? 7.092 -4.603 -9.533 1.00 95.31 89 CYS A C 1
ATOM 665 O O . CYS A 1 89 ? 6.039 -4.108 -9.159 1.00 95.31 89 CYS A O 1
ATOM 667 N N . HIS A 1 90 ? 7.189 -5.299 -10.664 1.00 95.06 90 HIS A N 1
ATOM 668 C CA . HIS A 1 90 ? 6.007 -5.705 -11.431 1.00 95.06 90 HIS A CA 1
ATOM 669 C C . HIS A 1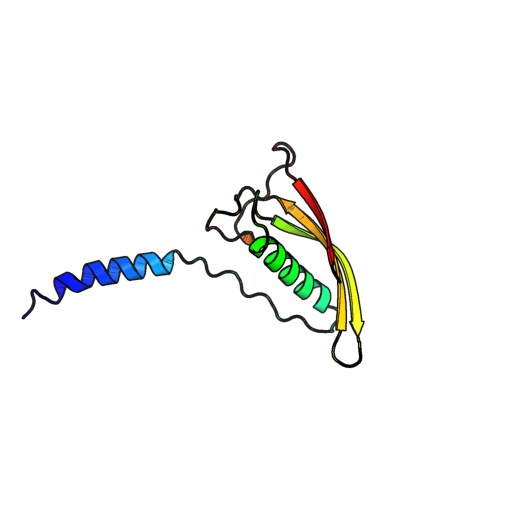 90 ? 5.166 -6.708 -10.619 1.00 95.06 90 HIS A C 1
ATOM 671 O O . HIS A 1 90 ? 5.726 -7.433 -9.795 1.00 95.06 90 HIS A O 1
ATOM 677 N N . ASN A 1 91 ? 3.859 -6.816 -10.865 1.00 93.62 91 ASN A N 1
ATOM 678 C CA . ASN A 1 91 ? 2.973 -7.712 -10.102 1.00 93.62 91 ASN A CA 1
ATOM 679 C C . ASN A 1 91 ? 3.417 -9.197 -10.096 1.00 93.62 91 ASN A C 1
ATOM 681 O O . ASN A 1 91 ? 3.322 -9.866 -9.074 1.00 93.62 91 ASN A O 1
ATOM 685 N N . ILE A 1 92 ? 4.006 -9.692 -11.192 1.00 92.75 92 ILE A N 1
ATOM 686 C CA . ILE A 1 92 ? 4.582 -11.044 -11.307 1.00 92.75 92 ILE A CA 1
ATOM 687 C C . ILE A 1 92 ? 5.903 -11.237 -10.542 1.00 92.75 92 ILE A C 1
ATOM 689 O O . ILE A 1 92 ? 6.434 -12.347 -10.510 1.00 92.75 92 ILE A O 1
ATOM 693 N N . ASN A 1 93 ? 6.492 -10.174 -9.984 1.00 93.25 93 ASN A N 1
ATOM 694 C CA . ASN A 1 93 ? 7.712 -10.281 -9.192 1.00 93.25 93 ASN A CA 1
ATOM 695 C C . ASN A 1 93 ? 7.390 -11.005 -7.868 1.00 93.25 93 ASN A C 1
ATOM 697 O O . ASN A 1 93 ? 6.513 -10.544 -7.132 1.00 93.25 93 ASN A O 1
ATOM 701 N N . PRO A 1 94 ? 8.099 -12.100 -7.529 1.00 91.38 94 PRO A N 1
ATOM 702 C CA . PRO A 1 94 ? 7.861 -12.834 -6.286 1.00 91.38 94 PRO A CA 1
ATOM 703 C C . PRO A 1 94 ? 8.236 -12.049 -5.019 1.00 91.38 94 PRO A C 1
ATOM 705 O O . PRO A 1 94 ? 7.849 -12.450 -3.927 1.00 91.38 94 PRO A O 1
ATOM 708 N N . MET A 1 95 ? 8.994 -10.953 -5.134 1.00 92.06 95 MET A N 1
ATOM 709 C CA . MET A 1 95 ? 9.313 -10.075 -4.007 1.00 92.06 95 MET A CA 1
ATOM 710 C C . MET A 1 95 ? 8.039 -9.446 -3.433 1.00 92.06 95 MET A C 1
ATOM 712 O O . MET A 1 95 ? 7.193 -8.950 -4.182 1.00 92.06 95 MET A O 1
ATOM 716 N N . HIS A 1 96 ? 7.904 -9.461 -2.109 1.00 92.19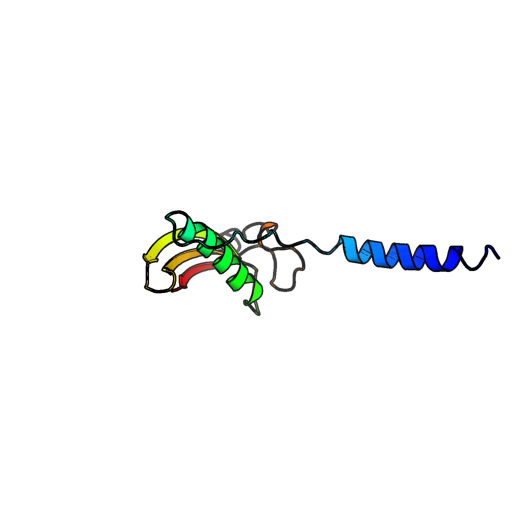 96 HIS A N 1
ATOM 717 C CA . HIS A 1 96 ? 6.784 -8.825 -1.423 1.00 92.19 96 HIS A CA 1
ATOM 718 C C . HIS A 1 96 ? 6.826 -7.302 -1.628 1.00 92.19 96 HIS A C 1
ATOM 720 O O . HIS A 1 96 ? 7.912 -6.721 -1.662 1.00 92.19 96 HIS A O 1
ATOM 726 N N . PHE A 1 97 ? 5.668 -6.645 -1.775 1.00 93.12 97 PHE A N 1
ATOM 727 C CA . PHE A 1 97 ? 5.623 -5.217 -2.113 1.00 93.12 97 PHE A CA 1
ATOM 728 C C . PHE A 1 97 ? 6.339 -4.345 -1.077 1.00 93.12 97 PHE A C 1
ATOM 730 O O . PHE A 1 97 ? 6.968 -3.359 -1.449 1.00 93.12 97 PHE A O 1
ATOM 737 N N . GLU A 1 98 ? 6.324 -4.720 0.205 1.00 92.38 98 GLU A N 1
ATOM 738 C CA . GLU A 1 98 ? 7.016 -3.968 1.260 1.00 92.38 98 GLU A CA 1
ATOM 739 C C . GLU A 1 98 ? 8.537 -3.909 1.073 1.00 92.38 98 GLU A C 1
ATOM 741 O O . GLU A 1 98 ? 9.147 -2.885 1.391 1.00 92.38 98 GLU A O 1
ATOM 746 N N . ASP A 1 99 ? 9.134 -4.938 0.473 1.00 93.62 99 ASP A N 1
ATOM 747 C CA . ASP A 1 99 ? 10.576 -5.001 0.207 1.00 93.62 99 ASP A CA 1
ATOM 748 C C . ASP A 1 99 ? 10.962 -4.296 -1.103 1.00 93.62 99 ASP A C 1
ATOM 750 O O . ASP A 1 99 ? 12.140 -4.084 -1.399 1.00 93.62 99 ASP A O 1
ATOM 754 N N . CYS A 1 100 ? 9.971 -3.890 -1.896 1.00 94.12 100 CYS A N 1
ATOM 755 C CA . CYS A 1 100 ? 10.189 -3.205 -3.154 1.00 94.12 100 CYS A CA 1
ATOM 756 C C . CYS A 1 100 ? 10.519 -1.722 -2.935 1.00 94.12 100 CYS A C 1
ATOM 758 O O . CYS A 1 100 ? 9.895 -1.003 -2.145 1.00 94.12 100 CYS A O 1
ATOM 760 N N . MET A 1 101 ? 11.507 -1.235 -3.688 1.00 94.94 101 MET A N 1
ATOM 761 C CA . MET A 1 101 ? 11.811 0.193 -3.746 1.00 94.94 101 MET A CA 1
ATOM 762 C C . MET A 1 101 ? 10.667 0.945 -4.424 1.00 94.94 101 MET A C 1
ATOM 764 O O . MET A 1 101 ? 10.132 0.480 -5.433 1.00 94.94 101 MET A O 1
ATOM 768 N N . ILE A 1 102 ? 10.346 2.130 -3.910 1.00 95.00 102 ILE A N 1
ATOM 769 C CA . ILE A 1 102 ? 9.417 3.057 -4.559 1.00 95.00 102 ILE A CA 1
ATOM 770 C C . ILE A 1 102 ? 9.982 3.466 -5.923 1.00 95.00 102 ILE A C 1
ATOM 772 O O . ILE A 1 102 ? 11.193 3.667 -6.080 1.00 95.00 102 ILE A O 1
ATOM 776 N N . ARG A 1 103 ? 9.112 3.536 -6.930 1.00 92.56 103 ARG A N 1
ATOM 777 C CA . ARG A 1 103 ? 9.462 4.055 -8.248 1.00 92.56 103 ARG A CA 1
ATOM 778 C C . ARG A 1 103 ? 9.513 5.580 -8.169 1.00 92.56 103 ARG A C 1
ATOM 780 O O . ARG A 1 103 ? 8.634 6.206 -7.591 1.00 92.56 103 ARG A O 1
ATOM 787 N N . GLU A 1 104 ? 10.560 6.179 -8.721 1.00 88.25 104 GLU A N 1
ATOM 788 C CA . GLU A 1 104 ? 10.747 7.629 -8.648 1.00 88.25 104 GLU A CA 1
ATOM 789 C C . GLU A 1 104 ? 9.812 8.351 -9.631 1.00 88.25 104 GLU A C 1
ATOM 791 O O . GLU A 1 104 ? 9.503 7.832 -10.704 1.00 88.25 104 GLU A O 1
ATOM 796 N N . GLU A 1 105 ? 9.383 9.575 -9.310 1.00 80.25 105 GLU A N 1
ATOM 797 C CA . GLU A 1 105 ? 8.524 10.375 -10.204 1.00 80.25 105 GLU A CA 1
ATOM 798 C C . GLU A 1 105 ? 9.162 10.604 -11.583 1.00 80.25 105 GLU A C 1
ATOM 800 O O . GLU A 1 105 ? 8.477 10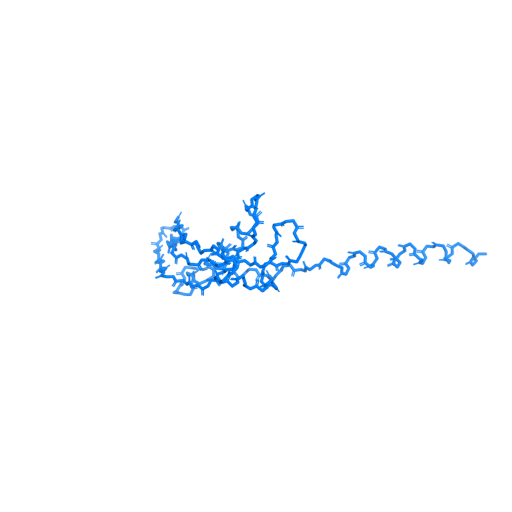.602 -12.608 1.00 80.25 105 GLU A O 1
ATOM 805 N N . THR A 1 106 ? 10.490 10.736 -11.624 1.00 80.81 106 THR A N 1
ATOM 806 C CA . THR A 1 106 ? 11.303 10.843 -12.847 1.00 80.81 106 THR A CA 1
ATOM 807 C C . THR A 1 106 ? 11.133 9.639 -13.776 1.00 80.81 106 THR A C 1
ATOM 809 O O . THR A 1 106 ? 11.212 9.787 -14.997 1.00 80.81 106 THR A O 1
ATOM 812 N N . ASP A 1 107 ? 10.802 8.474 -13.218 1.00 79.69 107 ASP A N 1
ATOM 813 C CA . ASP A 1 107 ? 10.500 7.243 -13.942 1.00 79.69 107 ASP A CA 1
ATOM 814 C C . ASP A 1 107 ? 9.016 7.153 -14.353 1.00 79.69 107 ASP A C 1
ATOM 816 O O . ASP A 1 107 ? 8.556 6.088 -14.773 1.00 79.69 107 ASP A O 1
ATOM 820 N N . ARG A 1 108 ? 8.248 8.250 -14.274 1.00 77.88 108 ARG A N 1
ATOM 821 C CA . ARG A 1 108 ? 6.790 8.285 -14.501 1.00 77.88 108 ARG A CA 1
ATOM 822 C C . ARG A 1 108 ? 6.018 7.416 -13.504 1.00 77.88 108 ARG A C 1
ATOM 824 O O . ARG A 1 108 ? 5.099 6.707 -13.906 1.00 77.88 108 ARG A O 1
ATOM 831 N N . ALA A 1 109 ? 6.428 7.435 -12.236 1.00 80.75 109 ALA A N 1
ATOM 832 C CA . ALA A 1 109 ? 5.727 6.714 -11.180 1.00 80.75 109 ALA A CA 1
ATOM 833 C C . ALA A 1 109 ? 4.258 7.135 -11.076 1.00 80.75 109 ALA A C 1
ATOM 835 O O . ALA A 1 109 ? 3.915 8.314 -11.209 1.00 80.75 109 ALA A O 1
ATOM 836 N N . VAL A 1 110 ? 3.400 6.150 -10.823 1.00 85.44 110 VAL A N 1
ATOM 837 C CA . VAL A 1 110 ? 1.975 6.361 -10.578 1.00 85.44 110 VAL A CA 1
ATOM 838 C C . VAL A 1 110 ? 1.732 6.528 -9.077 1.00 85.44 110 VAL A C 1
ATOM 840 O O . VAL A 1 110 ? 2.202 5.732 -8.264 1.00 85.44 110 VAL A O 1
ATOM 843 N N . MET A 1 111 ? 0.968 7.559 -8.718 1.00 85.69 111 MET A N 1
ATOM 844 C CA . MET A 1 111 ? 0.402 7.736 -7.380 1.00 85.69 111 MET A CA 1
ATOM 845 C C . MET A 1 111 ? -1.105 7.509 -7.451 1.00 85.69 111 MET A C 1
ATOM 847 O O . MET A 1 111 ? -1.774 8.058 -8.332 1.00 85.69 111 MET A O 1
ATOM 851 N N . ALA A 1 112 ? -1.635 6.704 -6.535 1.00 86.38 112 ALA A N 1
ATOM 852 C CA . ALA A 1 112 ? -3.054 6.389 -6.467 1.00 86.38 112 ALA A CA 1
ATOM 853 C C . ALA A 1 112 ? -3.654 6.899 -5.156 1.00 86.38 112 ALA A C 1
ATOM 855 O O . ALA A 1 112 ? -3.126 6.633 -4.081 1.00 86.38 112 ALA A O 1
ATOM 856 N N . ASN A 1 113 ? -4.781 7.603 -5.262 1.00 92.81 113 ASN A N 1
ATOM 857 C CA . ASN A 1 113 ? -5.612 7.969 -4.122 1.00 92.81 113 ASN A CA 1
ATOM 858 C C . ASN A 1 113 ? -6.799 7.004 -4.065 1.00 92.81 113 ASN A C 1
ATOM 860 O O . ASN A 1 113 ? -7.640 7.008 -4.967 1.00 92.81 113 ASN A O 1
ATOM 864 N N . CYS A 1 114 ? -6.848 6.171 -3.031 1.00 91.12 114 CYS A N 1
ATOM 865 C CA . CYS A 1 114 ? -7.857 5.132 -2.857 1.00 91.12 114 CYS A CA 1
ATOM 866 C C . CYS A 1 114 ? -8.802 5.492 -1.710 1.00 91.12 114 CYS A C 1
ATOM 868 O O . CYS A 1 114 ? -8.340 5.807 -0.614 1.00 91.12 114 CYS A O 1
ATOM 870 N N . SER A 1 115 ? -10.109 5.391 -1.956 1.00 92.19 115 SER A N 1
ATOM 871 C CA . SER A 1 115 ? -11.147 5.512 -0.929 1.00 92.19 115 SER A CA 1
ATOM 872 C C . SER A 1 115 ? -11.840 4.169 -0.745 1.00 92.19 115 SER A C 1
ATOM 874 O O . SER A 1 115 ? -12.266 3.567 -1.731 1.00 92.19 115 SER A O 1
ATOM 876 N N . LEU A 1 116 ? -11.943 3.710 0.498 1.00 87.25 116 LEU A N 1
ATOM 877 C CA . LEU A 1 116 ? -12.522 2.417 0.872 1.00 87.25 116 LEU A CA 1
ATOM 878 C C . LEU A 1 116 ? -13.447 2.620 2.080 1.00 87.25 116 LEU A C 1
ATOM 880 O O . LEU A 1 116 ? -13.160 3.480 2.914 1.00 87.25 116 LEU A O 1
ATOM 884 N N . GLY A 1 117 ? -14.526 1.846 2.162 1.00 76.81 117 GLY A N 1
ATOM 885 C CA . GLY A 1 117 ? -15.509 1.845 3.249 1.00 76.81 117 GLY A CA 1
ATOM 886 C C . GLY A 1 117 ? -16.302 0.549 3.242 1.00 76.81 117 GLY A C 1
ATOM 887 O O . GLY A 1 117 ? -16.395 -0.056 2.146 1.00 76.81 117 GLY A O 1
#

Mean predicted aligned error: 9.84 Å

Secondary structure (DSSP, 8-state):
--TTHHHHHHHHHHHHHHHTT--PPPPPPPP-SSTTHHHHHHHHHHHHHHHT--SSEEEEEEEEEEEEEEEETTEEEEEEEEEEEEEEEETT--S-GGGSPBPPGGGT--EEEEEE-

Nearest PDB structures (foldseek):
  7uai-assembly1_H  TM=7.649E-01  e=6.416E-04  Homo sapiens
  6ht9-assembly2_D  TM=8.498E-01  e=1.936E-03  Mus musculus
  7auw-assembly1_B  TM=7.577E-01  e=3.162E-03  Mus musculus
  8xgm-assembly1_D  TM=7.979E-01  e=5.317E-02  Homo sapiens
  1n5p-assembly1_A  TM=6.096E-01  e=7.684E-02  Sus scrofa

Organism: Dissostichus eleginoides (NCBI:txid100907)

Radius of gyration: 20.28 Å; Cα contacts (8 Å, |Δi|>4): 175; chains: 1; bounding box: 48×62×33 Å

pLDDT: mean 83.9, std 15.19, range [43.94, 97.5]